Protein AF-A0A7Y5GLV5-F1 (afdb_monomer_lite)

Secondary structure (DSSP, 8-state):
-----HHHHHHHHHHHHHHHHHHHHHHHHHHHHHTTBSSTT-PBPTT--HHHHHHHHHHTHHHHHHHHHHHHHHHHHHHHHHHHH---GGGBHHHHHHHHHHHHHHHHHHHHIIIIIHHHHHHHHHT---HHHHHHHHHHHHHTTTTHHHHHHHHHHHHHHHHHH-TTB---TTS--

Sequence (177 aa):
MPKLKSSYKIFIFLTAVAAAIWLGSYVSRFSAFYNIFAGPELDIRGDLNPESIRGIFFGLLSPLSTSIFSYFSFLVFFYLSVIFSGLNIKRHGWLFISLLMVTLTAPFEIFLIWKYDIEMLYQILSSQFDSLELVSFYIDRIKMFSFMPFVMVLTIITLFGLFIFRPFEMKNDQNEA

Foldseek 3Di:
DPDFDPQLVVLVVQLLVLLVQLLVLLVVLVVLQVQQAPDPVLHGDPVDDQVNLLVSLLVNLVSLVSNVVSLVSNVVSLVSSLVSRPDDCVQQVLNVVLVVL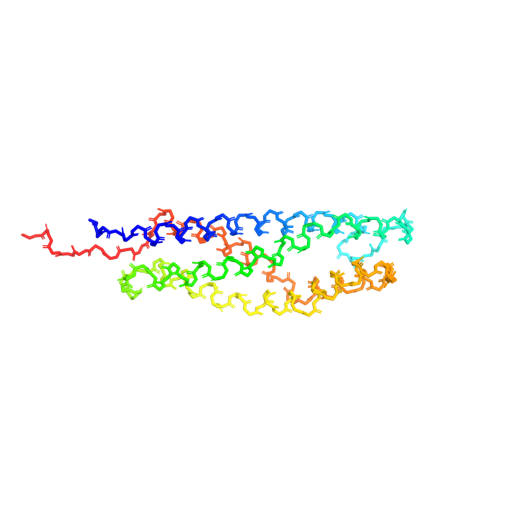CVVLVVQVVCLCVQQSVVSNVCSVVVPDRSVVNSVSVVVSCVRPVCSSVSVSVSSVVNVVCVVVSPRNDDPPPPDD

Structure (mmCIF, N/CA/C/O backbone):
data_AF-A0A7Y5GLV5-F1
#
_entry.id   AF-A0A7Y5GLV5-F1
#
loop_
_atom_site.group_PDB
_atom_site.id
_atom_site.type_symbol
_atom_site.label_atom_id
_atom_site.label_alt_id
_atom_site.label_comp_id
_atom_site.label_asym_id
_atom_site.label_entity_id
_atom_site.label_seq_id
_atom_site.pdbx_PDB_ins_code
_atom_site.Cartn_x
_atom_site.Cartn_y
_atom_site.Cartn_z
_atom_site.occupancy
_atom_site.B_iso_or_equiv
_atom_site.auth_seq_id
_atom_site.auth_comp_id
_atom_site.auth_asym_id
_atom_site.auth_atom_id
_atom_site.pdbx_PDB_model_num
ATOM 1 N N . MET A 1 1 ? -26.231 4.342 21.730 1.00 49.00 1 MET A N 1
ATOM 2 C CA . MET A 1 1 ? -24.921 4.357 21.039 1.00 49.00 1 MET A CA 1
ATOM 3 C C . MET A 1 1 ? -24.003 5.343 21.746 1.00 49.00 1 MET A C 1
ATOM 5 O O . MET A 1 1 ? -24.427 6.484 21.923 1.00 49.00 1 MET A O 1
ATOM 9 N N . PRO A 1 2 ? -22.794 4.947 22.178 1.00 53.03 2 PRO A N 1
ATOM 10 C CA . PRO A 1 2 ? -21.829 5.902 22.714 1.00 53.03 2 PRO A CA 1
ATOM 11 C C . PRO A 1 2 ? -21.531 6.974 21.656 1.00 53.03 2 PRO A C 1
ATOM 13 O O . PRO A 1 2 ? -21.319 6.664 20.481 1.00 53.03 2 PRO A O 1
ATOM 16 N N . LYS A 1 3 ? -21.556 8.253 22.049 1.00 60.06 3 LYS A N 1
ATOM 17 C CA . LYS A 1 3 ? -21.180 9.362 21.161 1.00 60.06 3 LYS A CA 1
ATOM 18 C C . LYS A 1 3 ? -19.696 9.212 20.824 1.00 60.06 3 LYS A C 1
ATOM 20 O O . LYS A 1 3 ? -18.835 9.526 21.640 1.00 60.06 3 LYS A O 1
ATOM 25 N N . LEU A 1 4 ? -19.402 8.719 19.623 1.00 67.56 4 LEU A N 1
ATOM 26 C CA . LEU A 1 4 ? -18.036 8.668 19.107 1.00 67.56 4 LEU A CA 1
ATOM 27 C C . LEU A 1 4 ? -17.453 10.082 19.053 1.00 67.56 4 LEU A C 1
ATOM 29 O O . LEU A 1 4 ? -18.114 11.009 18.572 1.00 67.56 4 LEU A O 1
ATOM 33 N N . LYS A 1 5 ? -16.210 10.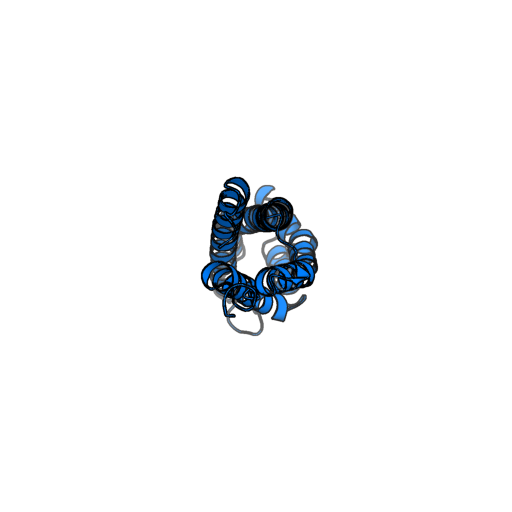230 19.520 1.00 77.00 5 LYS A N 1
ATOM 34 C CA . LYS A 1 5 ? -15.484 11.503 19.476 1.00 77.00 5 LYS A CA 1
ATOM 35 C C . LYS A 1 5 ? -15.375 11.998 18.030 1.00 77.00 5 LYS A C 1
ATOM 37 O O . LYS A 1 5 ? -15.202 11.205 17.105 1.00 77.00 5 LYS A O 1
ATOM 42 N N . SER A 1 6 ? -15.454 13.315 17.831 1.00 79.12 6 SER A N 1
ATOM 43 C CA . SER A 1 6 ? -15.358 13.913 16.489 1.00 79.12 6 SER A CA 1
ATOM 44 C C . SER A 1 6 ? -14.018 13.586 15.813 1.00 79.12 6 SER A C 1
ATOM 46 O O . SER A 1 6 ? -13.984 13.250 14.633 1.00 79.12 6 SER A O 1
ATOM 48 N N . SER A 1 7 ? -12.929 13.561 16.592 1.00 82.19 7 SER A N 1
ATOM 49 C CA . SER A 1 7 ? -11.586 13.182 16.131 1.00 82.19 7 SER A CA 1
ATOM 50 C C . SER A 1 7 ? -11.535 11.780 15.521 1.00 82.19 7 SER A C 1
ATOM 52 O O . SER A 1 7 ? -10.974 11.598 14.447 1.00 82.19 7 SER A O 1
ATOM 54 N N . TYR A 1 8 ? -12.177 10.796 16.151 1.00 86.06 8 TYR A N 1
ATOM 55 C CA . TYR A 1 8 ? -12.248 9.429 15.635 1.00 86.06 8 TYR A CA 1
ATOM 56 C C . TYR A 1 8 ? -12.915 9.358 14.254 1.00 86.06 8 TYR A C 1
ATOM 58 O O . TYR A 1 8 ? -12.435 8.651 13.371 1.00 86.06 8 TYR A O 1
ATOM 66 N N . LYS A 1 9 ? -13.999 10.118 14.042 1.00 86.25 9 LYS A N 1
ATOM 67 C CA . LYS A 1 9 ? -14.699 10.149 12.749 1.00 86.25 9 LYS A CA 1
ATOM 68 C C . LYS A 1 9 ? -13.807 10.706 11.642 1.00 86.25 9 LYS A C 1
ATOM 70 O O . LYS A 1 9 ? -13.816 10.168 10.540 1.00 86.25 9 LYS A O 1
ATOM 75 N N . ILE A 1 10 ? -13.029 11.746 11.954 1.00 92.25 10 ILE A N 1
ATOM 76 C CA . ILE A 1 10 ? -12.056 12.332 11.026 1.00 92.25 10 ILE A CA 1
ATOM 77 C C . ILE A 1 10 ? -10.988 11.298 10.672 1.00 92.25 10 ILE A C 1
ATOM 79 O O . ILE A 1 10 ? -10.738 11.077 9.494 1.00 92.25 10 ILE A O 1
ATOM 83 N N . PHE A 1 11 ? -10.404 10.615 11.661 1.00 93.56 11 PHE A N 1
ATOM 84 C CA . PHE A 1 11 ? -9.372 9.617 11.380 1.00 93.56 11 PHE A CA 1
ATOM 85 C C . PHE A 1 11 ? -9.899 8.437 10.573 1.00 93.56 11 PHE A C 1
ATOM 87 O O . PHE A 1 11 ? -9.246 8.059 9.613 1.00 93.56 11 PHE A O 1
ATOM 94 N N . ILE A 1 12 ? -11.093 7.916 10.866 1.00 91.62 12 ILE A N 1
ATOM 95 C CA . ILE A 1 12 ? -11.695 6.867 10.030 1.00 91.62 12 ILE A CA 1
ATOM 96 C C . ILE A 1 12 ? -11.949 7.344 8.605 1.00 91.62 12 ILE A C 1
ATOM 98 O O . ILE A 1 12 ? -11.700 6.594 7.664 1.00 91.62 12 ILE A O 1
ATOM 102 N N . PHE A 1 13 ? -12.434 8.573 8.431 1.00 93.81 13 PHE A N 1
ATOM 103 C CA . PHE A 1 13 ? -12.615 9.139 7.099 1.00 93.81 13 PHE A CA 1
ATOM 104 C C . PHE A 1 13 ? -11.279 9.216 6.348 1.00 93.81 13 PHE A C 1
ATOM 106 O O . PHE A 1 13 ? -11.187 8.756 5.214 1.00 93.81 13 PHE A O 1
ATOM 113 N N . LEU A 1 14 ? -10.223 9.712 6.997 1.00 96.38 14 LEU A N 1
ATOM 114 C CA . LEU A 1 14 ? -8.883 9.778 6.412 1.00 96.38 14 LEU A CA 1
ATOM 115 C C . LEU A 1 14 ? -8.304 8.387 6.119 1.00 96.38 14 LEU A C 1
ATOM 117 O O . LEU A 1 14 ? -7.723 8.190 5.056 1.00 96.38 14 LEU A O 1
ATOM 121 N N . THR A 1 15 ? -8.511 7.407 7.003 1.00 96.38 15 THR A N 1
ATOM 122 C CA . THR A 1 15 ? -8.159 6.000 6.767 1.00 96.38 15 THR A CA 1
ATOM 123 C C . THR A 1 15 ? -8.866 5.462 5.530 1.00 96.38 15 THR A C 1
ATOM 125 O O . THR A 1 15 ? -8.221 4.850 4.685 1.00 96.38 15 THR A O 1
ATOM 128 N N . ALA A 1 16 ? -10.172 5.703 5.403 1.00 95.44 16 ALA A N 1
ATOM 129 C CA . ALA A 1 16 ? -10.975 5.246 4.275 1.00 95.44 16 ALA A CA 1
ATOM 130 C C . ALA A 1 16 ? -10.510 5.871 2.951 1.00 95.44 16 ALA A C 1
ATOM 132 O O . ALA A 1 16 ? -10.337 5.161 1.963 1.00 95.44 16 ALA A O 1
ATOM 133 N N . VAL A 1 17 ? -10.255 7.182 2.943 1.00 97.06 17 VAL A N 1
ATOM 134 C CA . VAL A 1 17 ? -9.740 7.900 1.770 1.00 97.06 17 VAL A CA 1
ATOM 135 C C . VAL A 1 17 ? -8.351 7.390 1.386 1.00 97.06 17 VAL A C 1
ATOM 137 O O . VAL A 1 17 ? -8.129 7.050 0.226 1.00 97.06 17 VAL A O 1
ATOM 140 N N . ALA A 1 18 ? -7.430 7.274 2.344 1.00 97.88 18 ALA A N 1
ATOM 141 C CA . ALA A 1 18 ? -6.082 6.776 2.084 1.00 97.88 18 ALA A CA 1
ATOM 142 C C . ALA A 1 18 ? -6.095 5.328 1.568 1.00 97.88 18 ALA A C 1
ATOM 144 O O . ALA A 1 18 ? -5.401 5.022 0.603 1.00 97.88 18 ALA A O 1
ATOM 145 N N . ALA A 1 19 ? -6.932 4.461 2.147 1.00 96.50 19 ALA A N 1
ATOM 146 C CA . ALA A 1 19 ? -7.105 3.083 1.694 1.00 96.50 19 ALA A CA 1
ATOM 147 C C . ALA A 1 19 ? -7.672 2.999 0.268 1.00 96.50 19 ALA A C 1
ATOM 149 O O . ALA A 1 19 ? -7.216 2.179 -0.525 1.00 96.50 19 ALA A O 1
ATOM 150 N N . ALA A 1 20 ? -8.640 3.854 -0.078 1.00 96.69 20 ALA A N 1
ATOM 151 C CA . ALA A 1 20 ? -9.213 3.905 -1.422 1.00 96.69 20 ALA A CA 1
ATOM 152 C C . ALA A 1 20 ? -8.191 4.390 -2.463 1.00 96.69 20 ALA A C 1
ATOM 154 O O . ALA A 1 20 ? -8.076 3.794 -3.534 1.00 96.69 20 ALA A O 1
ATOM 155 N N . ILE A 1 21 ? -7.416 5.432 -2.136 1.00 97.81 21 ILE A N 1
ATOM 156 C CA . ILE A 1 21 ? -6.331 5.934 -2.994 1.00 97.81 21 ILE A CA 1
ATOM 157 C C . ILE A 1 21 ? -5.260 4.855 -3.175 1.00 97.81 21 ILE A C 1
ATOM 159 O O . ILE A 1 21 ? -4.836 4.599 -4.304 1.00 97.81 21 ILE A O 1
ATOM 163 N N . TRP A 1 22 ? -4.867 4.187 -2.086 1.00 97.19 22 TRP A N 1
ATOM 164 C CA . TRP A 1 22 ? -3.924 3.076 -2.140 1.00 97.19 22 TRP A CA 1
ATOM 165 C C . TRP A 1 22 ? -4.427 1.983 -3.074 1.00 97.19 22 TRP A C 1
ATOM 167 O O . TRP A 1 22 ? -3.748 1.668 -4.045 1.00 97.19 22 TRP A O 1
ATOM 177 N N . LEU A 1 23 ? -5.650 1.494 -2.869 1.00 95.44 23 LEU A N 1
ATOM 178 C CA . LEU A 1 23 ? -6.238 0.430 -3.680 1.00 95.44 23 LEU A CA 1
ATOM 179 C C . LEU A 1 23 ? -6.326 0.814 -5.166 1.00 95.44 23 LEU A C 1
ATOM 181 O O . LEU A 1 23 ? -5.947 0.021 -6.026 1.00 95.44 23 LEU A O 1
ATOM 185 N N . GLY A 1 24 ? -6.748 2.043 -5.481 1.00 94.81 24 GLY A N 1
ATOM 186 C CA . GLY A 1 24 ? -6.802 2.536 -6.860 1.00 94.81 24 GLY A CA 1
ATOM 187 C C . GLY A 1 24 ? -5.423 2.611 -7.522 1.00 94.81 24 GLY A C 1
ATOM 188 O O . GLY A 1 24 ? -5.244 2.146 -8.651 1.00 94.81 24 GLY A O 1
ATOM 189 N N . SER A 1 25 ? -4.424 3.140 -6.812 1.00 95.50 25 SER A N 1
ATOM 190 C CA . SER A 1 25 ? -3.045 3.190 -7.313 1.00 95.50 25 SER A CA 1
ATOM 191 C C . SER A 1 25 ? -2.443 1.791 -7.479 1.00 95.50 25 SER A C 1
ATOM 193 O O . SER A 1 25 ? -1.799 1.517 -8.490 1.00 95.50 25 SER A O 1
ATOM 195 N N . TYR A 1 26 ? -2.734 0.874 -6.555 1.00 92.44 26 TYR A N 1
ATOM 196 C CA . TYR A 1 26 ? -2.273 -0.510 -6.578 1.00 92.44 26 TYR A CA 1
ATOM 197 C C . TYR A 1 26 ? -2.796 -1.256 -7.812 1.00 92.44 26 TYR A C 1
ATOM 199 O O . TYR A 1 26 ? -2.015 -1.830 -8.571 1.00 92.44 26 TYR A O 1
ATOM 207 N N . VAL A 1 27 ? -4.104 -1.171 -8.081 1.00 91.00 27 VAL A N 1
ATOM 208 C CA . VAL A 1 27 ? -4.734 -1.764 -9.276 1.00 91.00 27 VAL A CA 1
ATOM 209 C C . VAL A 1 27 ? -4.207 -1.131 -10.568 1.00 91.00 27 VAL A C 1
ATOM 211 O O . VAL A 1 27 ? -3.952 -1.838 -11.546 1.00 91.00 27 VAL A O 1
ATOM 214 N N . SER A 1 28 ? -3.988 0.188 -10.575 1.00 92.31 28 SER A N 1
ATOM 215 C CA . SER A 1 28 ? -3.429 0.894 -11.736 1.00 92.31 28 SER A CA 1
ATOM 216 C C . SER A 1 28 ? -2.024 0.393 -12.079 1.00 92.31 28 SER A C 1
ATOM 218 O O . SER A 1 28 ? -1.726 0.164 -13.250 1.00 92.31 28 SER A O 1
ATOM 220 N N . ARG A 1 29 ? -1.179 0.145 -11.066 1.00 89.75 29 ARG A N 1
ATOM 221 C CA . ARG A 1 29 ? 0.151 -0.455 -11.263 1.00 89.75 29 ARG A CA 1
ATOM 222 C C . ARG A 1 29 ? 0.040 -1.842 -11.874 1.00 89.75 29 ARG A C 1
ATOM 224 O O . ARG A 1 29 ? 0.671 -2.088 -12.893 1.00 89.75 29 ARG A O 1
ATOM 231 N N . PHE A 1 30 ? -0.774 -2.723 -11.288 1.00 86.38 30 PHE A N 1
ATOM 232 C CA . PHE A 1 30 ? -0.979 -4.075 -11.820 1.00 86.38 30 PHE A CA 1
ATOM 233 C C . PHE A 1 30 ? -1.403 -4.053 -13.289 1.00 86.38 30 PHE A C 1
ATOM 235 O O . PHE A 1 30 ? -0.849 -4.789 -14.099 1.00 86.38 30 PHE A O 1
ATOM 242 N N . SER A 1 31 ? -2.325 -3.157 -13.641 1.00 85.88 31 SER A N 1
ATOM 243 C CA . SER A 1 31 ? -2.805 -3.004 -15.016 1.00 85.88 31 SER A CA 1
ATOM 244 C C . SER A 1 31 ? -1.696 -2.535 -15.963 1.00 85.88 31 SER A C 1
ATOM 246 O O . SER A 1 31 ? -1.532 -3.088 -17.046 1.00 85.88 31 SER A O 1
ATOM 248 N N . ALA A 1 32 ? -0.902 -1.541 -15.558 1.00 86.19 32 ALA A N 1
ATOM 249 C CA . ALA A 1 32 ? 0.207 -1.031 -16.362 1.00 86.19 32 ALA A CA 1
ATOM 250 C C . ALA A 1 32 ? 1.310 -2.082 -16.563 1.00 86.19 32 ALA A C 1
ATOM 252 O O . ALA A 1 32 ? 1.786 -2.259 -17.680 1.00 86.19 32 ALA A O 1
ATOM 253 N N . PHE A 1 33 ? 1.660 -2.830 -15.518 1.00 84.19 33 PHE A N 1
ATOM 254 C CA . PHE A 1 33 ? 2.667 -3.884 -15.601 1.00 84.19 33 PHE A CA 1
ATOM 255 C C . PHE A 1 33 ? 2.212 -5.109 -16.390 1.00 84.19 33 PHE A C 1
ATOM 257 O O . PHE A 1 33 ? 3.023 -5.715 -17.083 1.00 84.19 33 PHE A O 1
ATOM 264 N N . TYR A 1 34 ? 0.924 -5.453 -16.346 1.00 84.62 34 TYR A N 1
ATOM 265 C CA . TYR A 1 34 ? 0.385 -6.540 -17.162 1.00 84.62 34 TYR A CA 1
ATOM 266 C C . TYR A 1 34 ? 0.604 -6.295 -18.663 1.00 84.62 34 TYR A C 1
ATOM 268 O O . TYR A 1 34 ? 0.801 -7.241 -19.415 1.00 84.62 34 TYR A O 1
ATOM 276 N N . ASN A 1 35 ? 0.672 -5.031 -19.099 1.00 85.31 35 ASN A N 1
ATOM 277 C CA . ASN A 1 35 ? 0.975 -4.701 -20.492 1.00 85.31 35 ASN A CA 1
ATOM 278 C C . ASN A 1 35 ? 2.415 -5.030 -20.919 1.00 85.31 35 ASN A C 1
ATOM 280 O O . ASN A 1 35 ? 2.667 -5.045 -22.121 1.00 85.31 35 ASN A O 1
ATOM 284 N N . ILE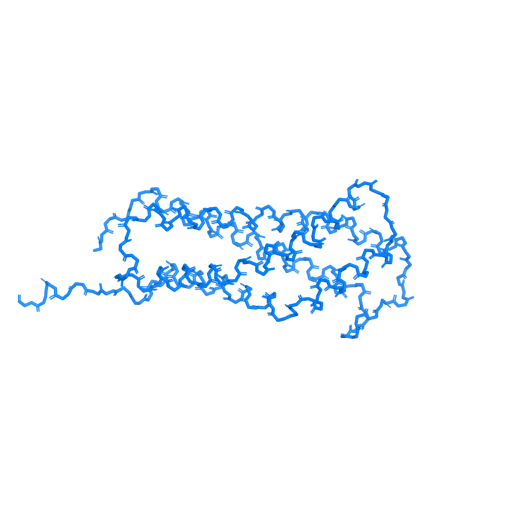 A 1 36 ? 3.340 -5.288 -19.984 1.00 89.50 36 ILE A N 1
ATOM 285 C CA . ILE A 1 36 ? 4.728 -5.674 -20.291 1.00 89.50 36 ILE A CA 1
ATOM 286 C C . ILE A 1 36 ? 4.825 -7.161 -20.653 1.00 89.50 36 ILE A C 1
ATOM 288 O O . ILE A 1 36 ? 5.682 -7.550 -21.446 1.00 89.50 36 ILE A O 1
ATOM 292 N N . PHE A 1 37 ? 3.941 -7.991 -20.099 1.00 91.19 37 PHE A N 1
ATOM 293 C CA . PHE A 1 37 ? 4.064 -9.444 -20.156 1.00 91.19 37 PHE A CA 1
ATOM 294 C C . PHE A 1 37 ? 3.109 -10.072 -21.174 1.00 91.19 37 PHE A C 1
ATOM 296 O O . PHE A 1 37 ? 1.979 -9.624 -21.351 1.00 91.19 37 PHE A O 1
ATOM 303 N N . ALA A 1 38 ? 3.569 -11.117 -21.863 1.00 85.38 38 ALA A N 1
ATOM 304 C CA . ALA A 1 38 ? 2.785 -11.840 -22.867 1.00 85.38 38 ALA A CA 1
ATOM 305 C C . ALA A 1 38 ? 1.836 -12.881 -22.256 1.00 85.38 38 ALA A C 1
ATOM 307 O O . ALA A 1 38 ? 0.901 -13.336 -22.914 1.00 85.38 38 ALA A O 1
ATOM 308 N N . GLY A 1 39 ? 2.070 -13.270 -21.003 1.00 82.88 39 GLY A N 1
ATOM 309 C CA . GLY A 1 39 ? 1.332 -14.343 -20.358 1.00 82.88 39 GLY A CA 1
ATOM 310 C C . GLY A 1 39 ? 1.726 -14.561 -18.895 1.00 82.88 39 GLY A C 1
ATOM 311 O O . GLY A 1 39 ? 2.488 -13.777 -18.325 1.00 82.88 39 GLY A O 1
ATOM 312 N N . PRO A 1 40 ? 1.203 -15.630 -18.271 1.00 80.88 40 PRO A N 1
ATOM 313 C CA . PRO A 1 40 ? 1.399 -15.917 -16.849 1.00 80.88 40 PRO A CA 1
ATOM 314 C C . PRO A 1 40 ? 2.845 -16.281 -16.482 1.00 80.88 40 PRO A C 1
ATOM 316 O O . PRO A 1 40 ? 3.203 -16.196 -15.311 1.00 80.88 40 PRO A O 1
ATOM 319 N N . GLU A 1 41 ? 3.675 -16.653 -17.460 1.00 83.38 41 GLU A N 1
ATOM 320 C CA . GLU A 1 41 ? 5.097 -16.976 -17.261 1.00 83.38 41 GLU A CA 1
ATOM 321 C C . GLU A 1 41 ? 5.968 -15.727 -17.030 1.00 83.38 41 GLU A C 1
ATOM 323 O O . GLU A 1 41 ? 7.127 -15.848 -16.643 1.00 83.38 41 GLU A O 1
ATOM 328 N N . LEU A 1 42 ? 5.380 -14.525 -17.152 1.00 85.12 42 LEU A N 1
ATOM 329 C CA . LEU A 1 42 ? 6.054 -13.229 -17.010 1.00 85.12 42 LEU A CA 1
ATOM 330 C C . LEU A 1 42 ? 7.148 -12.994 -18.065 1.00 85.12 42 LEU A C 1
ATOM 332 O O . LEU A 1 42 ? 8.087 -12.233 -17.834 1.00 85.12 42 LEU A O 1
ATOM 336 N N . ASP A 1 43 ? 6.991 -13.594 -19.244 1.00 87.94 43 ASP A N 1
ATOM 337 C CA . ASP A 1 43 ? 7.818 -13.281 -20.406 1.00 87.94 43 ASP A CA 1
ATOM 338 C C . ASP A 1 43 ? 7.461 -11.907 -20.964 1.00 87.94 43 ASP A C 1
ATOM 340 O O . ASP A 1 43 ? 6.284 -11.577 -21.148 1.00 87.94 43 ASP A O 1
ATOM 344 N N . ILE A 1 44 ? 8.485 -11.106 -21.257 1.00 88.44 44 ILE A N 1
ATOM 345 C CA . ILE A 1 44 ? 8.323 -9.801 -21.900 1.00 88.44 44 ILE A CA 1
ATOM 346 C C . ILE A 1 44 ? 7.713 -10.017 -23.285 1.00 88.44 44 ILE A C 1
ATOM 348 O O . ILE A 1 44 ? 8.146 -10.891 -24.040 1.00 88.44 44 ILE A O 1
ATOM 352 N N . ARG A 1 45 ? 6.714 -9.211 -23.645 1.00 88.06 45 ARG A N 1
ATOM 353 C CA . ARG A 1 45 ? 6.125 -9.300 -24.981 1.00 88.06 45 ARG A CA 1
ATOM 354 C C . ARG A 1 45 ? 7.160 -8.978 -26.057 1.00 88.06 45 ARG A C 1
ATOM 356 O O . ARG A 1 45 ? 7.855 -7.969 -25.978 1.00 88.06 45 ARG A O 1
ATOM 363 N N . GLY A 1 46 ? 7.206 -9.805 -27.101 1.00 86.88 46 GLY A N 1
ATOM 364 C CA . GLY A 1 46 ? 8.180 -9.661 -28.188 1.00 86.88 46 GLY A CA 1
ATOM 365 C C . GLY A 1 46 ? 8.031 -8.388 -29.032 1.00 86.88 46 GLY A C 1
ATOM 366 O O . GLY A 1 46 ? 8.944 -8.058 -29.781 1.00 86.88 46 GLY A O 1
ATOM 367 N N . ASP A 1 47 ? 6.909 -7.668 -28.920 1.00 88.25 47 ASP A N 1
ATOM 368 C CA . ASP A 1 47 ? 6.679 -6.378 -29.580 1.00 88.25 47 ASP A CA 1
ATOM 369 C C . ASP A 1 47 ? 7.232 -5.175 -28.794 1.00 88.25 47 ASP A C 1
ATOM 371 O O . ASP A 1 47 ? 7.261 -4.061 -29.320 1.00 88.25 47 ASP A O 1
ATOM 375 N N . LEU A 1 48 ? 7.698 -5.376 -27.557 1.00 89.94 48 LEU A N 1
ATOM 376 C CA . LEU A 1 48 ? 8.250 -4.312 -26.724 1.00 89.94 48 LEU A CA 1
ATOM 377 C C . LEU A 1 48 ? 9.765 -4.197 -26.895 1.00 89.94 48 LEU A C 1
ATOM 379 O O . LEU A 1 48 ? 10.518 -5.139 -26.659 1.00 89.94 48 LEU A O 1
ATOM 383 N N . ASN A 1 49 ? 10.220 -2.996 -27.247 1.00 90.94 49 ASN A N 1
ATOM 384 C CA . ASN A 1 49 ? 11.633 -2.631 -27.199 1.00 90.94 49 ASN A CA 1
ATOM 385 C C . ASN A 1 49 ? 11.976 -1.931 -25.862 1.00 90.94 49 ASN A C 1
ATOM 387 O O . ASN A 1 49 ? 11.065 -1.483 -25.154 1.00 90.94 49 ASN A O 1
ATOM 391 N N . PRO A 1 50 ? 13.270 -1.794 -25.507 1.00 88.88 50 PRO A N 1
ATOM 392 C CA . PRO A 1 50 ? 13.677 -1.163 -24.250 1.00 88.88 50 PRO A CA 1
ATOM 393 C C . PRO A 1 50 ? 13.100 0.244 -24.041 1.00 88.88 50 PRO A C 1
ATOM 395 O O . PRO A 1 50 ? 12.651 0.558 -22.946 1.00 88.88 50 PRO A O 1
ATOM 398 N N . GLU A 1 51 ? 13.012 1.066 -25.090 1.00 90.12 51 GLU A N 1
ATOM 399 C CA . GLU A 1 51 ? 12.433 2.416 -24.996 1.00 90.12 51 GLU A CA 1
ATOM 400 C C . GLU A 1 51 ? 10.929 2.405 -24.678 1.00 90.12 51 GLU A C 1
ATOM 402 O O . GLU A 1 51 ? 10.442 3.235 -23.910 1.00 90.12 51 GLU A O 1
ATOM 407 N N . SER A 1 52 ? 10.180 1.435 -25.208 1.00 91.06 52 SER A N 1
ATOM 408 C CA . SER A 1 52 ? 8.755 1.266 -24.896 1.00 91.06 52 SER A CA 1
ATOM 409 C C . SER A 1 52 ? 8.562 0.868 -23.435 1.00 91.06 52 SER A C 1
ATOM 411 O O . SER A 1 52 ? 7.720 1.438 -22.741 1.00 91.06 52 SER A O 1
ATOM 413 N N . ILE A 1 53 ? 9.386 -0.063 -22.943 1.00 91.00 53 ILE A N 1
ATOM 414 C CA . ILE A 1 53 ? 9.392 -0.487 -21.536 1.00 91.00 53 ILE A CA 1
ATOM 415 C C . ILE A 1 53 ? 9.733 0.704 -20.633 1.00 91.00 53 ILE A C 1
ATOM 417 O O . ILE A 1 53 ? 9.042 0.954 -19.643 1.00 91.00 53 ILE A O 1
ATOM 421 N N . ARG A 1 54 ? 10.735 1.500 -21.017 1.00 91.31 54 ARG A N 1
ATOM 422 C CA . ARG A 1 54 ? 11.110 2.737 -20.329 1.00 91.31 54 ARG A CA 1
ATOM 423 C C . ARG A 1 54 ? 9.934 3.709 -20.220 1.00 91.31 54 ARG A C 1
ATOM 425 O O . ARG A 1 54 ? 9.674 4.239 -19.141 1.00 91.31 54 ARG A O 1
ATOM 432 N N . GLY A 1 55 ? 9.194 3.908 -21.312 1.00 90.88 55 GLY A N 1
ATOM 433 C CA . GLY A 1 55 ? 7.982 4.730 -21.336 1.00 90.88 55 GLY A CA 1
ATOM 434 C C . GLY A 1 55 ? 6.900 4.234 -20.370 1.00 90.88 55 GLY A C 1
ATOM 435 O O . GLY A 1 55 ? 6.298 5.039 -19.657 1.00 90.88 55 GLY A O 1
ATOM 436 N N . ILE A 1 56 ? 6.701 2.914 -20.278 1.00 91.69 56 ILE A N 1
ATOM 437 C CA . ILE A 1 56 ? 5.769 2.300 -19.317 1.00 91.69 56 ILE A CA 1
ATOM 438 C C . ILE A 1 56 ? 6.216 2.579 -17.873 1.00 91.69 56 ILE A C 1
ATOM 440 O O . ILE A 1 56 ? 5.397 3.002 -17.055 1.00 91.69 56 ILE A O 1
ATOM 444 N N . PHE A 1 57 ? 7.507 2.423 -17.557 1.00 92.00 57 PHE A N 1
ATOM 445 C CA . PHE A 1 57 ? 8.044 2.731 -16.224 1.00 92.00 57 PHE A CA 1
ATOM 446 C C . PHE A 1 57 ? 7.928 4.211 -15.849 1.00 92.00 57 PHE A C 1
ATOM 448 O O . PHE A 1 57 ? 7.569 4.525 -14.714 1.00 92.00 57 PHE A O 1
ATOM 455 N N . PHE A 1 58 ? 8.131 5.138 -16.786 1.00 91.88 58 PHE A N 1
ATOM 456 C CA . PHE A 1 58 ? 7.855 6.553 -16.524 1.00 91.88 58 PHE A CA 1
ATOM 457 C C . PHE A 1 58 ? 6.369 6.814 -16.254 1.00 91.88 58 PHE A C 1
ATOM 459 O O . PHE A 1 58 ? 6.033 7.548 -15.324 1.00 91.88 58 PHE A O 1
ATOM 466 N N . GLY A 1 59 ? 5.469 6.165 -16.999 1.00 90.69 59 GLY A N 1
ATOM 467 C CA . GLY A 1 59 ? 4.028 6.214 -16.729 1.00 90.69 59 GLY A CA 1
ATOM 468 C C . GLY A 1 59 ? 3.648 5.647 -15.355 1.00 90.69 59 GLY A C 1
ATOM 469 O O . GLY A 1 59 ? 2.671 6.082 -14.745 1.00 90.69 59 GLY A O 1
ATOM 470 N N . LEU A 1 60 ? 4.452 4.722 -14.825 1.00 90.94 60 LEU A N 1
ATOM 471 C CA . LEU A 1 60 ? 4.274 4.122 -13.506 1.00 90.94 60 LEU A CA 1
ATOM 472 C C . LEU A 1 60 ? 4.720 5.018 -12.347 1.00 90.94 60 LEU A C 1
ATOM 474 O O . LEU A 1 60 ? 4.359 4.724 -11.209 1.00 90.94 60 LEU A O 1
ATOM 478 N N . LEU A 1 61 ? 5.431 6.121 -12.592 1.00 92.44 61 LEU A N 1
ATOM 479 C CA . LEU A 1 61 ? 5.936 6.994 -11.530 1.00 92.44 61 LEU A CA 1
ATOM 480 C C . LEU A 1 61 ? 4.811 7.516 -10.619 1.00 92.44 61 LEU A C 1
ATOM 482 O O . LEU A 1 61 ? 4.909 7.464 -9.390 1.00 92.44 61 LEU A O 1
ATOM 486 N N . SER A 1 62 ? 3.718 7.989 -11.224 1.00 93.31 62 SER A N 1
ATOM 487 C CA . SER A 1 62 ? 2.553 8.506 -10.499 1.00 93.31 62 SER A CA 1
ATOM 488 C C . SER A 1 62 ? 1.857 7.425 -9.661 1.00 93.31 62 SER A C 1
ATOM 490 O O . SER A 1 62 ? 1.736 7.617 -8.448 1.00 93.31 62 SER A O 1
ATOM 492 N N . PRO A 1 63 ? 1.439 6.272 -10.218 1.00 94.50 63 PRO A N 1
ATOM 493 C CA . PRO A 1 63 ? 0.783 5.247 -9.415 1.00 94.50 63 PRO A CA 1
ATOM 494 C C . PRO A 1 63 ? 1.740 4.560 -8.421 1.00 94.50 63 PRO A C 1
ATOM 496 O O . PRO A 1 63 ? 1.298 4.191 -7.336 1.00 94.50 63 PRO A O 1
ATOM 499 N N . LEU A 1 64 ? 3.043 4.444 -8.714 1.00 94.38 64 LEU A N 1
ATOM 500 C CA . LEU A 1 64 ? 4.061 3.934 -7.782 1.00 94.38 64 LEU A CA 1
ATOM 501 C C . LEU A 1 64 ? 4.209 4.840 -6.557 1.00 94.38 64 LEU A C 1
ATOM 503 O O . LEU A 1 64 ? 4.003 4.393 -5.431 1.00 94.38 64 LEU A O 1
ATOM 507 N N . SER A 1 65 ? 4.504 6.123 -6.773 1.00 95.88 65 SER A N 1
ATOM 508 C CA . SER A 1 65 ? 4.647 7.094 -5.683 1.00 95.88 65 SER A CA 1
ATOM 509 C C . SER A 1 65 ? 3.351 7.234 -4.880 1.00 95.88 65 SER A C 1
ATOM 511 O O . SER A 1 65 ? 3.376 7.156 -3.652 1.00 95.88 65 SER A O 1
ATOM 513 N N . THR A 1 66 ? 2.205 7.339 -5.559 1.00 97.19 66 THR A N 1
ATOM 514 C CA . THR A 1 66 ? 0.888 7.412 -4.909 1.00 97.19 66 THR A CA 1
ATOM 515 C C . THR A 1 66 ? 0.633 6.190 -4.034 1.00 97.19 66 THR A C 1
ATOM 517 O O . THR A 1 66 ? 0.205 6.350 -2.892 1.00 97.19 66 THR A O 1
ATOM 520 N N . SER A 1 67 ? 0.944 4.983 -4.516 1.00 95.75 67 SER A N 1
ATOM 521 C CA . SER A 1 67 ? 0.812 3.738 -3.749 1.00 95.75 67 SER A CA 1
ATOM 522 C C . SER A 1 67 ? 1.663 3.763 -2.482 1.00 95.75 67 SER A C 1
ATOM 524 O O . SER A 1 67 ? 1.159 3.438 -1.413 1.00 95.75 67 SER A O 1
ATOM 526 N N . ILE A 1 68 ? 2.918 4.206 -2.556 1.00 96.38 68 ILE A N 1
ATOM 527 C CA . ILE A 1 68 ? 3.805 4.273 -1.386 1.00 96.38 68 ILE A CA 1
ATOM 528 C C . ILE A 1 68 ? 3.252 5.257 -0.343 1.00 96.38 68 ILE A C 1
ATOM 530 O O . ILE A 1 68 ? 3.035 4.891 0.814 1.00 96.38 68 ILE A O 1
ATOM 534 N N . PHE A 1 69 ? 2.975 6.502 -0.743 1.00 97.50 69 PHE A N 1
ATOM 535 C CA . PHE A 1 69 ? 2.541 7.543 0.194 1.00 97.50 69 PHE A CA 1
ATOM 536 C C . PHE A 1 69 ? 1.165 7.260 0.799 1.00 97.50 69 PHE A C 1
ATOM 538 O O . PHE A 1 69 ? 0.957 7.463 2.000 1.00 97.50 69 PHE A O 1
ATOM 545 N N . SER A 1 70 ? 0.222 6.777 -0.011 1.00 97.75 70 SER A N 1
ATOM 546 C CA . SER A 1 70 ? -1.125 6.451 0.464 1.00 97.75 70 SER A CA 1
ATOM 547 C C . SER A 1 70 ? -1.126 5.259 1.417 1.00 97.75 70 SER A C 1
ATOM 549 O O . SER A 1 70 ? -1.884 5.285 2.384 1.00 97.75 70 SER A O 1
ATOM 551 N N . TYR A 1 71 ? -0.238 4.276 1.229 1.00 97.50 71 TYR A N 1
ATOM 552 C CA . TYR A 1 71 ? -0.122 3.139 2.139 1.00 97.50 71 TYR A CA 1
ATOM 553 C C . TYR A 1 71 ? 0.322 3.557 3.544 1.00 97.50 71 TYR A C 1
ATOM 555 O O . TYR A 1 71 ? -0.328 3.233 4.541 1.00 97.50 71 TYR A O 1
ATOM 563 N N . PHE A 1 72 ? 1.403 4.335 3.639 1.00 97.94 72 PHE A N 1
ATOM 564 C CA . PHE A 1 72 ? 1.873 4.840 4.930 1.00 97.94 72 PHE A CA 1
ATOM 565 C C . PHE A 1 72 ? 0.860 5.791 5.571 1.00 97.94 72 PHE A C 1
ATOM 567 O O . PHE A 1 72 ? 0.620 5.705 6.776 1.00 97.94 72 PHE A O 1
ATOM 574 N N . SER A 1 73 ? 0.206 6.641 4.773 1.00 98.00 73 SER A N 1
ATOM 575 C CA . SER A 1 73 ? -0.887 7.495 5.255 1.00 98.00 73 SER A CA 1
ATOM 576 C C . SER A 1 73 ? -2.041 6.663 5.822 1.00 98.00 73 SER A C 1
ATOM 578 O O . SER A 1 73 ? -2.540 6.963 6.905 1.00 98.00 73 SER A O 1
ATOM 580 N N . PHE A 1 74 ? -2.428 5.581 5.136 1.00 98.00 74 PHE A N 1
ATOM 581 C CA . PHE A 1 74 ? -3.438 4.636 5.606 1.00 98.00 74 PHE A CA 1
ATOM 582 C C . PHE A 1 74 ? -3.058 4.050 6.966 1.00 98.00 74 PHE A C 1
ATOM 584 O O . PHE A 1 74 ? -3.868 4.127 7.889 1.00 98.00 74 PHE A O 1
ATOM 591 N N . LEU A 1 75 ? -1.834 3.531 7.119 1.00 97.94 75 LEU A N 1
ATOM 592 C CA . LEU A 1 75 ? -1.370 2.957 8.384 1.00 97.94 75 LEU A CA 1
ATOM 593 C C . LEU A 1 75 ? -1.412 3.988 9.515 1.00 97.94 75 LEU A C 1
ATOM 595 O O . LEU A 1 75 ? -1.982 3.716 10.571 1.00 97.94 75 LEU A O 1
ATOM 599 N N . VAL A 1 76 ? -0.865 5.186 9.287 1.00 97.88 76 VAL A N 1
ATOM 600 C CA . VAL A 1 76 ? -0.859 6.262 10.287 1.00 97.88 76 VAL A CA 1
ATOM 601 C C . VAL A 1 76 ? -2.286 6.608 10.705 1.00 97.88 76 VAL A C 1
ATOM 603 O O . VAL A 1 76 ? -2.607 6.549 11.891 1.00 97.88 76 VAL A O 1
ATOM 606 N N . PHE A 1 77 ? -3.176 6.908 9.756 1.00 97.25 77 PHE A N 1
ATOM 607 C CA . PHE A 1 77 ? -4.553 7.271 10.088 1.00 97.25 77 PHE A CA 1
ATOM 608 C C . PHE A 1 77 ? -5.319 6.123 10.740 1.00 97.25 77 PHE A C 1
ATOM 610 O O . PHE A 1 77 ? -6.094 6.364 11.664 1.00 97.25 77 PHE A O 1
ATOM 617 N N . PHE A 1 78 ? -5.080 4.880 10.319 1.00 96.31 78 PHE A N 1
ATOM 618 C CA . PHE A 1 78 ? -5.692 3.700 10.918 1.00 96.31 78 PHE A CA 1
ATOM 619 C C . PHE A 1 78 ? -5.310 3.563 12.395 1.00 96.31 78 PHE A C 1
ATOM 621 O O . PHE A 1 78 ? -6.198 3.520 13.249 1.00 96.31 78 PHE A O 1
ATOM 628 N N . TYR A 1 79 ? -4.016 3.576 12.725 1.00 95.50 79 TYR A N 1
ATOM 629 C CA . TYR A 1 79 ? -3.566 3.466 14.115 1.00 95.50 79 TYR A CA 1
ATOM 630 C C . TYR A 1 79 ? -4.026 4.660 14.960 1.00 95.50 79 TYR A C 1
ATOM 632 O O . TYR A 1 79 ? -4.482 4.468 16.090 1.00 95.50 79 TYR A O 1
ATOM 640 N N . LEU A 1 80 ? -4.017 5.877 14.403 1.00 94.25 80 LEU A N 1
ATOM 641 C CA . LEU A 1 80 ? -4.606 7.042 15.067 1.00 94.25 80 LEU A CA 1
ATOM 642 C C . LEU A 1 80 ? -6.109 6.852 15.310 1.00 94.25 80 LEU A C 1
ATOM 644 O O . LEU A 1 80 ? -6.581 7.155 16.403 1.00 94.25 80 LEU A O 1
ATOM 648 N N . SER A 1 81 ? -6.868 6.292 14.364 1.00 92.25 81 SER A N 1
ATOM 649 C CA . SER A 1 81 ? -8.293 6.012 14.571 1.00 92.25 81 SER A CA 1
ATOM 650 C C . SER A 1 81 ? -8.520 5.033 15.724 1.00 92.25 81 SER A C 1
ATOM 652 O O . SER A 1 81 ? -9.402 5.262 16.551 1.00 92.25 81 SER A O 1
ATOM 654 N N . VAL A 1 82 ? -7.681 3.998 15.850 1.00 91.69 82 VAL A N 1
ATOM 655 C CA . VAL A 1 82 ? -7.770 3.018 16.939 1.00 91.69 82 VAL A CA 1
ATOM 656 C C . VAL A 1 82 ? -7.489 3.703 18.278 1.00 91.69 82 VAL A C 1
ATOM 658 O O . VAL A 1 82 ? -8.296 3.581 19.201 1.00 91.69 82 VAL A O 1
ATOM 661 N N . ILE A 1 83 ? -6.415 4.494 18.366 1.00 90.38 83 ILE A N 1
ATOM 662 C CA . ILE A 1 83 ? -6.019 5.222 19.583 1.00 90.38 83 ILE A CA 1
ATOM 663 C C . ILE A 1 83 ? -7.086 6.252 19.994 1.00 90.38 83 ILE A C 1
ATOM 665 O O . ILE A 1 83 ? -7.510 6.295 21.150 1.00 90.38 83 ILE A O 1
ATOM 669 N N . PHE A 1 84 ? -7.567 7.070 19.054 1.00 88.38 84 PHE A N 1
ATOM 670 C CA . PHE A 1 84 ? -8.529 8.142 19.329 1.00 88.38 84 PHE A CA 1
ATOM 671 C C . PHE A 1 84 ? -9.978 7.667 19.468 1.00 88.38 84 PHE A C 1
ATOM 673 O O . PHE A 1 84 ? -10.822 8.447 19.924 1.00 88.38 84 PHE A O 1
ATOM 680 N N . SER A 1 85 ? -10.278 6.410 19.123 1.00 84.06 85 SER A N 1
ATOM 681 C CA . SER A 1 85 ? -11.609 5.825 19.315 1.00 84.06 85 SER A CA 1
ATOM 682 C C . SER A 1 85 ? -12.058 5.902 20.776 1.00 84.06 85 SER A C 1
ATOM 684 O O . SER A 1 85 ? -13.237 6.131 21.049 1.00 84.06 85 SER A O 1
ATOM 686 N N . GLY A 1 86 ? -11.120 5.748 21.722 1.00 76.50 86 GLY A N 1
ATOM 687 C CA . GLY A 1 86 ? -11.427 5.594 23.145 1.00 76.50 86 GLY A CA 1
ATOM 688 C C . GLY A 1 86 ? -12.296 4.367 23.446 1.00 76.50 86 GLY A C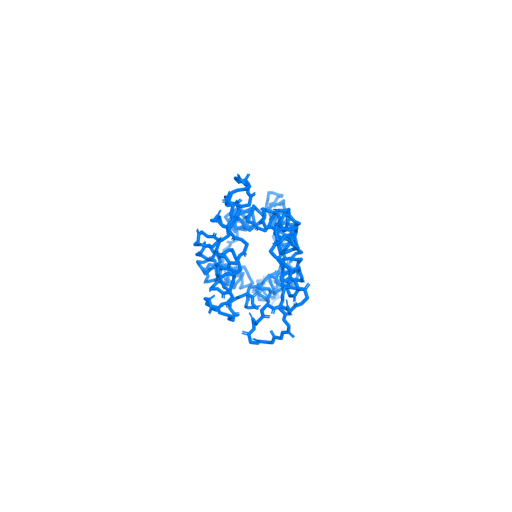 1
ATOM 689 O O . GLY A 1 86 ? -12.859 4.276 24.535 1.00 76.50 86 GLY A O 1
ATOM 690 N N . LEU A 1 87 ? -12.445 3.455 22.480 1.00 79.81 87 LEU A N 1
ATOM 691 C CA . LEU A 1 87 ? -13.246 2.248 22.603 1.00 79.81 87 LEU A CA 1
ATOM 692 C C . LEU A 1 87 ? -12.411 1.148 23.255 1.00 79.81 87 LEU A C 1
ATOM 694 O O . LEU A 1 87 ? -11.227 0.981 22.960 1.00 79.81 87 LEU A O 1
ATOM 698 N N . ASN A 1 88 ? -13.038 0.352 24.120 1.00 79.38 88 ASN A N 1
ATOM 699 C CA . ASN A 1 88 ? -12.391 -0.853 24.617 1.00 79.38 88 ASN A CA 1
ATOM 700 C C . ASN A 1 88 ? -12.369 -1.884 23.484 1.00 79.38 88 ASN A C 1
ATOM 702 O O . ASN A 1 88 ? -13.399 -2.476 23.168 1.00 79.38 88 ASN A O 1
ATOM 706 N N . ILE A 1 89 ? -11.197 -2.091 22.884 1.00 79.88 89 ILE A N 1
ATOM 707 C CA . ILE A 1 89 ? -10.998 -2.971 21.724 1.00 79.88 89 ILE A CA 1
ATOM 708 C C . ILE A 1 89 ? -11.579 -4.374 21.982 1.00 79.88 89 ILE A C 1
ATOM 710 O O . ILE A 1 89 ? -12.169 -4.966 21.086 1.00 79.88 89 ILE A O 1
ATOM 714 N N . LYS A 1 90 ? -11.525 -4.872 23.228 1.00 75.62 90 LYS A N 1
ATOM 715 C CA . LYS A 1 90 ? -12.083 -6.184 23.602 1.00 75.62 90 LYS A CA 1
ATOM 716 C C . LYS A 1 90 ? -13.614 -6.262 23.519 1.00 75.62 90 LYS A C 1
ATOM 718 O O . LYS A 1 90 ? -14.145 -7.355 23.384 1.00 75.62 90 LYS A O 1
ATOM 723 N N . ARG A 1 91 ? -14.323 -5.132 23.629 1.00 80.88 91 ARG A N 1
ATOM 724 C CA . ARG A 1 91 ? -15.798 -5.058 23.549 1.00 80.88 91 ARG A CA 1
ATOM 725 C C . ARG A 1 91 ? -16.318 -4.775 22.138 1.00 80.88 91 ARG A C 1
ATOM 727 O O . ARG A 1 91 ? -17.498 -4.981 21.872 1.00 80.88 91 ARG A O 1
ATOM 734 N N . HIS A 1 92 ? -15.451 -4.303 21.245 1.00 85.06 92 HIS A N 1
ATOM 735 C CA . HIS A 1 92 ? -15.795 -3.969 19.866 1.00 85.06 92 HIS A CA 1
ATOM 736 C C . HIS A 1 92 ? -15.043 -4.905 18.921 1.00 85.06 92 HIS A C 1
ATOM 738 O O . HIS A 1 92 ? -13.973 -4.562 18.415 1.00 85.06 92 HIS A O 1
ATOM 744 N N . GLY A 1 93 ? -15.615 -6.093 18.693 1.00 85.25 93 GLY A N 1
ATOM 745 C CA . GLY A 1 93 ? -14.974 -7.167 17.931 1.00 85.25 93 GLY A CA 1
ATOM 746 C C . GLY A 1 93 ? -14.541 -6.738 16.528 1.00 85.25 93 GLY A C 1
ATOM 747 O O . GLY A 1 93 ? -13.438 -7.077 16.113 1.00 85.25 93 GLY A O 1
ATOM 748 N N . TRP A 1 94 ? -15.333 -5.912 15.833 1.00 90.12 94 TRP A N 1
ATOM 749 C CA . TRP A 1 94 ? -14.940 -5.363 14.530 1.00 90.12 94 TRP A CA 1
ATOM 750 C C . TRP A 1 94 ? -13.644 -4.543 14.595 1.00 90.12 94 TRP A C 1
ATOM 752 O O . TRP A 1 94 ? -12.800 -4.703 13.725 1.00 90.12 94 TRP A O 1
ATOM 762 N N . LEU A 1 95 ? -13.440 -3.714 15.627 1.00 89.81 95 LEU A N 1
ATOM 763 C CA . LEU A 1 95 ? -12.231 -2.892 15.758 1.00 89.81 95 LEU A CA 1
ATOM 764 C C . LEU A 1 95 ? -11.010 -3.761 16.074 1.00 89.81 95 LEU A C 1
ATOM 766 O O . LEU A 1 95 ? -9.922 -3.511 15.558 1.00 89.81 95 LEU A O 1
ATOM 770 N N . PHE A 1 96 ? -11.199 -4.794 16.899 1.00 91.44 96 PHE A N 1
ATOM 771 C CA . PHE A 1 96 ? -10.159 -5.774 17.197 1.00 91.44 96 PHE A CA 1
ATOM 772 C C . PHE A 1 96 ? -9.737 -6.556 15.952 1.00 91.44 96 PHE A C 1
ATOM 774 O O . PHE A 1 96 ? -8.545 -6.649 15.667 1.00 91.44 96 PHE A O 1
ATOM 781 N N . ILE A 1 97 ? -10.707 -7.073 15.190 1.00 92.56 97 ILE A N 1
ATOM 782 C CA . ILE A 1 97 ? -10.452 -7.800 13.943 1.00 92.56 97 ILE A CA 1
ATOM 783 C C . ILE A 1 97 ? -9.755 -6.880 12.941 1.00 92.56 97 ILE A C 1
ATOM 785 O O . ILE A 1 97 ? -8.734 -7.273 12.384 1.00 92.56 97 ILE A O 1
ATOM 789 N N . SER A 1 98 ? -10.231 -5.642 12.768 1.00 93.69 98 SER A N 1
ATOM 790 C CA . SER A 1 98 ? -9.576 -4.654 11.907 1.00 93.69 98 SER A CA 1
ATOM 791 C C . SER A 1 98 ? -8.113 -4.434 12.299 1.00 93.69 98 SER A C 1
ATOM 793 O O . SER A 1 98 ? -7.243 -4.435 11.431 1.00 93.69 98 SER A O 1
ATOM 795 N N . LEU A 1 99 ? -7.829 -4.256 13.596 1.00 94.75 99 LEU A N 1
ATOM 796 C CA . LEU A 1 99 ? -6.467 -4.061 14.099 1.00 94.75 99 LEU A CA 1
ATOM 797 C C . LEU A 1 99 ? -5.589 -5.273 13.791 1.00 94.75 99 LEU A C 1
ATOM 799 O O . LEU A 1 99 ? -4.500 -5.117 13.250 1.00 94.75 99 LEU A O 1
ATOM 803 N N . LEU A 1 100 ? -6.083 -6.473 14.089 1.00 95.00 100 LEU A N 1
ATOM 804 C CA . LEU A 1 100 ? -5.359 -7.714 13.850 1.00 95.00 100 LEU A CA 1
ATOM 805 C C . LEU A 1 100 ? -5.059 -7.910 12.361 1.00 95.00 100 LEU A C 1
ATOM 807 O O . LEU A 1 100 ? -3.916 -8.189 12.013 1.00 95.00 100 LEU A O 1
ATOM 811 N N . MET A 1 101 ? -6.046 -7.713 11.482 1.00 95.44 101 MET A N 1
ATOM 812 C CA . MET A 1 101 ? -5.855 -7.833 10.035 1.00 95.44 101 MET A CA 1
ATOM 813 C C . MET A 1 101 ? -4.771 -6.873 9.541 1.00 95.44 101 MET A C 1
ATOM 815 O O . MET A 1 101 ? -3.808 -7.321 8.926 1.00 95.44 101 MET A O 1
ATOM 819 N N . VAL A 1 102 ? -4.878 -5.578 9.869 1.00 96.12 102 VAL A N 1
ATOM 820 C CA . VAL A 1 102 ? -3.901 -4.568 9.428 1.00 96.12 102 VAL A CA 1
ATOM 821 C C . VAL A 1 102 ? -2.512 -4.865 9.976 1.00 96.12 102 VAL A C 1
ATOM 823 O O . VAL A 1 102 ? -1.545 -4.838 9.220 1.00 96.12 102 VAL A O 1
ATOM 826 N N . THR A 1 103 ? -2.387 -5.175 11.266 1.00 96.00 103 THR A N 1
ATOM 827 C CA . THR A 1 103 ? -1.086 -5.444 11.889 1.00 96.00 103 THR A CA 1
ATOM 828 C C . THR A 1 103 ? -0.430 -6.712 11.342 1.00 96.00 103 THR A C 1
ATOM 830 O O . THR A 1 103 ? 0.789 -6.733 11.201 1.00 96.00 103 THR A O 1
ATOM 833 N N . LEU A 1 104 ? -1.202 -7.744 10.989 1.00 95.62 104 LEU A N 1
ATOM 834 C CA . LEU A 1 104 ? -0.653 -8.961 10.386 1.00 95.62 104 LEU A CA 1
ATOM 835 C C . LEU A 1 104 ? -0.246 -8.762 8.927 1.00 95.62 104 LEU A C 1
ATOM 837 O O . LEU A 1 104 ? 0.782 -9.292 8.516 1.00 95.62 104 LEU A O 1
ATOM 841 N N . THR A 1 105 ? -1.012 -8.006 8.138 1.00 95.25 105 THR A N 1
ATOM 842 C CA . THR A 1 105 ? -0.688 -7.801 6.719 1.00 95.25 105 THR A CA 1
ATOM 843 C C . THR A 1 105 ? 0.362 -6.714 6.496 1.00 95.25 105 THR A C 1
ATOM 845 O O . THR A 1 105 ? 1.086 -6.766 5.504 1.00 95.25 105 THR A O 1
ATOM 848 N N . ALA A 1 106 ? 0.474 -5.735 7.400 1.00 95.81 106 ALA A N 1
ATOM 849 C CA . ALA A 1 106 ? 1.329 -4.567 7.197 1.00 95.81 106 ALA A CA 1
ATOM 850 C C . ALA A 1 106 ? 2.820 -4.868 6.973 1.00 95.81 106 ALA A C 1
ATOM 852 O O . ALA A 1 106 ? 3.396 -4.290 6.051 1.00 95.81 106 ALA A O 1
ATOM 853 N N . PRO A 1 107 ? 3.466 -5.773 7.734 1.00 96.00 107 PRO A N 1
ATOM 854 C CA . PRO A 1 107 ? 4.881 -6.077 7.544 1.00 96.00 107 PRO A CA 1
ATOM 855 C C . PRO A 1 107 ? 5.219 -6.542 6.124 1.00 96.00 107 PRO A C 1
ATOM 857 O O . PRO A 1 107 ? 6.280 -6.198 5.612 1.00 96.00 107 PRO A O 1
ATOM 860 N N . PHE A 1 108 ? 4.314 -7.281 5.474 1.00 95.06 108 PHE A N 1
ATOM 861 C CA . PHE A 1 108 ? 4.538 -7.809 4.129 1.00 95.06 108 PHE A CA 1
ATOM 862 C C . PHE A 1 108 ? 4.595 -6.697 3.083 1.00 95.06 108 PHE A C 1
ATOM 864 O O . PHE A 1 108 ? 5.518 -6.661 2.277 1.00 95.06 108 PHE A O 1
ATOM 871 N N . GLU A 1 109 ? 3.660 -5.752 3.119 1.00 95.12 109 GLU A N 1
ATOM 872 C CA . GLU A 1 109 ? 3.651 -4.646 2.156 1.00 95.12 109 GLU A CA 1
ATOM 873 C C . GLU A 1 109 ? 4.714 -3.605 2.454 1.00 95.12 109 GLU A C 1
ATOM 875 O O . GLU A 1 109 ? 5.341 -3.106 1.528 1.00 95.12 109 GLU A O 1
ATOM 880 N N . ILE A 1 110 ? 4.986 -3.323 3.733 1.00 96.44 110 ILE A N 1
ATOM 881 C CA . ILE A 1 110 ? 6.124 -2.476 4.107 1.00 96.44 110 ILE A CA 1
ATOM 882 C C . ILE A 1 110 ? 7.414 -3.081 3.548 1.00 96.44 110 ILE A C 1
ATOM 884 O O . ILE A 1 110 ? 8.228 -2.357 2.980 1.00 96.44 110 ILE A O 1
ATOM 888 N N . PHE A 1 111 ? 7.587 -4.400 3.665 1.00 96.31 111 PHE A N 1
ATOM 889 C CA . PHE A 1 111 ? 8.743 -5.089 3.106 1.00 96.31 111 PHE A CA 1
ATOM 890 C C . PHE A 1 111 ? 8.800 -4.975 1.577 1.00 96.31 111 PHE A C 1
ATOM 892 O O . PHE A 1 111 ? 9.847 -4.608 1.048 1.00 96.31 111 PHE A O 1
ATOM 899 N N . LEU A 1 112 ? 7.700 -5.244 0.863 1.00 94.62 112 LEU A N 1
ATOM 900 C CA . LEU A 1 112 ? 7.658 -5.132 -0.601 1.00 94.62 112 LEU A CA 1
ATOM 901 C C . LEU A 1 112 ? 7.943 -3.701 -1.074 1.00 94.62 112 LEU A C 1
ATOM 903 O O . LEU A 1 112 ? 8.710 -3.503 -2.018 1.00 94.62 112 LEU A O 1
ATOM 907 N N . ILE A 1 113 ? 7.378 -2.707 -0.385 1.00 95.44 113 ILE A N 1
ATOM 908 C CA . ILE A 1 113 ? 7.619 -1.296 -0.674 1.00 95.44 113 ILE A CA 1
ATOM 909 C C . ILE A 1 113 ? 9.093 -0.955 -0.470 1.00 95.44 113 ILE A C 1
ATOM 911 O O . ILE A 1 113 ? 9.725 -0.375 -1.350 1.00 95.44 113 ILE A O 1
ATOM 915 N N . TRP A 1 114 ? 9.649 -1.320 0.684 1.00 95.44 114 TRP A N 1
ATOM 916 C CA . TRP A 1 114 ? 11.015 -0.959 1.042 1.00 95.44 114 TRP A CA 1
ATOM 917 C C . TRP A 1 114 ? 12.052 -1.659 0.164 1.00 95.44 114 TRP A C 1
ATOM 919 O O . TRP A 1 114 ? 13.031 -1.041 -0.241 1.00 95.44 114 TRP A O 1
ATOM 929 N N . LYS A 1 115 ? 11.825 -2.938 -0.153 1.00 94.75 115 LYS A N 1
ATOM 930 C CA . LYS A 1 115 ? 12.768 -3.754 -0.918 1.00 94.75 115 LYS A CA 1
ATOM 931 C C . LYS A 1 115 ? 12.735 -3.468 -2.419 1.00 94.75 115 LYS A C 1
ATOM 933 O O . LYS A 1 115 ? 13.791 -3.525 -3.041 1.00 94.75 115 LYS A O 1
ATOM 938 N N . TYR A 1 116 ? 11.557 -3.202 -2.987 1.00 94.00 116 TYR A N 1
ATOM 939 C CA . TYR A 1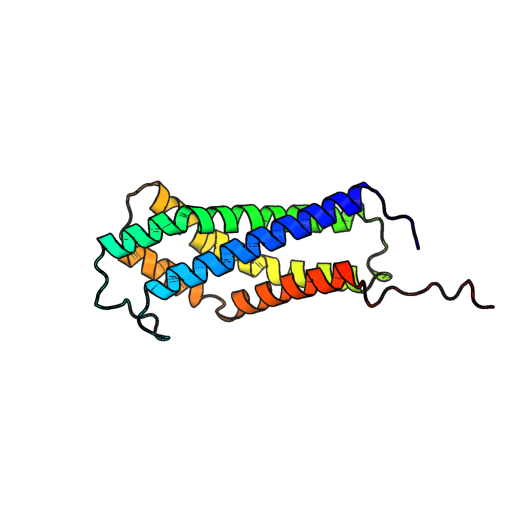 116 ? 11.379 -3.088 -4.438 1.00 94.00 116 TYR A CA 1
ATOM 940 C C . TYR A 1 116 ? 10.853 -1.718 -4.863 1.00 94.00 116 TYR A C 1
ATOM 942 O O . TYR A 1 116 ? 11.420 -1.099 -5.757 1.00 94.00 116 TYR A O 1
ATOM 950 N N . ASP A 1 117 ? 9.781 -1.216 -4.245 1.00 93.81 117 ASP A N 1
ATOM 951 C CA . ASP A 1 117 ? 9.094 -0.024 -4.766 1.00 93.81 117 ASP A CA 1
ATOM 952 C C . ASP A 1 117 ? 9.915 1.261 -4.612 1.00 93.81 117 ASP A C 1
ATOM 954 O O . ASP A 1 117 ? 9.892 2.101 -5.511 1.00 93.81 117 ASP A O 1
ATOM 958 N N . ILE A 1 118 ? 10.654 1.413 -3.509 1.00 94.44 118 ILE A N 1
ATOM 959 C CA . ILE A 1 118 ? 11.546 2.564 -3.297 1.00 94.44 118 ILE A CA 1
ATOM 960 C C . ILE A 1 118 ? 12.706 2.549 -4.297 1.00 94.44 118 ILE A C 1
ATOM 962 O O . ILE A 1 118 ? 13.011 3.588 -4.879 1.00 94.44 118 ILE A O 1
ATOM 966 N N . GLU A 1 119 ? 13.316 1.385 -4.519 1.00 91.94 119 GLU A N 1
ATOM 967 C CA . GLU A 1 119 ? 14.430 1.230 -5.458 1.00 91.94 119 GLU A CA 1
ATOM 968 C C . GLU A 1 119 ? 13.974 1.508 -6.896 1.00 91.94 119 GLU A C 1
ATOM 970 O O . GLU A 1 119 ? 14.568 2.334 -7.587 1.00 91.94 119 GLU A O 1
ATOM 975 N N . MET A 1 120 ? 12.841 0.927 -7.311 1.00 92.75 120 MET A N 1
ATOM 976 C CA . MET A 1 120 ? 12.242 1.225 -8.615 1.00 92.75 120 MET A CA 1
ATOM 977 C C . MET A 1 120 ? 11.940 2.721 -8.764 1.00 92.75 120 MET A C 1
ATOM 979 O O . MET A 1 120 ? 12.249 3.314 -9.794 1.00 92.75 120 MET A O 1
ATOM 983 N N . LEU A 1 121 ? 11.363 3.359 -7.740 1.00 94.44 121 LEU A N 1
ATOM 984 C CA . LEU A 1 121 ? 11.059 4.790 -7.781 1.00 94.44 121 LEU A CA 1
ATOM 985 C C . LEU A 1 121 ? 12.334 5.629 -7.939 1.00 94.44 121 LEU A C 1
ATOM 987 O O . LEU A 1 121 ? 12.350 6.565 -8.737 1.00 94.44 121 LEU A O 1
ATOM 991 N N . TYR A 1 122 ? 13.392 5.292 -7.200 1.00 93.12 122 TYR A N 1
ATOM 992 C CA . TYR A 1 122 ? 14.677 5.980 -7.270 1.00 93.12 122 TYR A CA 1
ATOM 993 C C . TYR A 1 122 ? 15.306 5.874 -8.664 1.00 93.12 122 TYR A C 1
ATOM 995 O O . TYR A 1 122 ? 15.692 6.893 -9.238 1.00 93.12 122 TYR A O 1
ATOM 1003 N N . GLN A 1 123 ? 15.335 4.669 -9.236 1.00 92.50 123 GLN A N 1
ATOM 1004 C CA . GLN A 1 123 ? 15.880 4.419 -10.571 1.00 92.50 123 GLN A CA 1
ATOM 1005 C C . GLN A 1 123 ? 15.101 5.155 -11.668 1.00 92.50 123 GLN A C 1
ATOM 1007 O O . GLN A 1 123 ? 15.695 5.765 -12.555 1.00 92.50 123 GLN A O 1
ATOM 1012 N N . ILE A 1 124 ? 13.766 5.177 -11.592 1.00 92.81 124 ILE A N 1
ATOM 1013 C CA . ILE A 1 124 ? 12.951 5.906 -12.574 1.00 92.81 124 ILE A CA 1
ATOM 1014 C C . ILE A 1 124 ? 13.187 7.421 -12.448 1.00 92.81 124 ILE A C 1
ATOM 1016 O O . ILE A 1 124 ? 13.341 8.105 -13.461 1.00 92.81 124 ILE A O 1
ATOM 1020 N N . LEU A 1 125 ? 13.266 7.958 -11.223 1.00 92.75 125 LEU A N 1
ATOM 1021 C CA . LEU A 1 125 ? 13.511 9.387 -10.979 1.00 92.75 125 LEU A CA 1
ATOM 1022 C C . LEU A 1 125 ? 14.905 9.842 -11.421 1.00 92.75 125 LEU A C 1
ATOM 1024 O O . LEU A 1 125 ? 15.044 10.949 -11.941 1.00 92.75 125 LEU A O 1
ATOM 1028 N N . SER A 1 126 ? 15.930 9.007 -11.246 1.00 89.75 126 SER A N 1
ATOM 1029 C CA . SER A 1 126 ? 17.291 9.319 -11.698 1.00 89.75 126 SER A CA 1
ATOM 1030 C C . SER A 1 126 ? 17.416 9.322 -13.226 1.00 89.75 126 SER A C 1
ATOM 1032 O O . SER A 1 126 ? 18.410 9.815 -13.757 1.00 89.75 126 SER A O 1
ATOM 1034 N N . SER A 1 127 ? 16.413 8.792 -13.943 1.00 83.75 127 SER A N 1
ATOM 1035 C CA . SER A 1 127 ? 16.407 8.588 -15.399 1.00 83.75 127 SER A CA 1
ATOM 1036 C C . SER A 1 127 ? 17.558 7.716 -15.921 1.00 83.75 127 SER A C 1
ATOM 1038 O O . SER A 1 127 ? 17.727 7.597 -17.137 1.00 83.75 127 SER A O 1
ATOM 1040 N N . GLN A 1 128 ? 18.323 7.092 -15.024 1.00 81.12 128 GLN A N 1
ATOM 1041 C CA . GLN A 1 128 ? 19.472 6.242 -15.308 1.00 81.12 128 GLN A CA 1
ATOM 1042 C C . GLN A 1 128 ? 19.135 4.825 -14.858 1.00 81.12 128 GLN A C 1
ATOM 1044 O O . GLN A 1 128 ? 19.467 4.424 -13.746 1.00 81.12 128 GLN A O 1
ATOM 1049 N N . PHE A 1 129 ? 18.429 4.089 -15.711 1.00 85.44 129 PHE A N 1
ATOM 1050 C CA . PHE A 1 129 ? 18.049 2.715 -15.420 1.00 85.44 129 PHE A CA 1
ATOM 1051 C C . PHE A 1 129 ? 18.085 1.852 -16.674 1.00 85.44 129 PHE A C 1
ATOM 1053 O O . PHE A 1 129 ? 17.727 2.306 -17.767 1.00 85.44 129 PHE A O 1
ATOM 1060 N N . ASP A 1 130 ? 18.488 0.598 -16.496 1.00 89.75 130 ASP A N 1
ATOM 1061 C CA . ASP A 1 130 ? 18.273 -0.439 -17.491 1.00 89.75 130 ASP A CA 1
ATOM 1062 C C . ASP A 1 130 ? 16.816 -0.914 -17.385 1.00 89.75 130 ASP A C 1
ATOM 1064 O O . ASP A 1 130 ? 16.315 -1.281 -16.320 1.00 89.75 130 ASP A O 1
ATOM 1068 N N . SER A 1 131 ? 16.101 -0.859 -18.508 1.00 88.81 131 SER A N 1
ATOM 1069 C CA . SER A 1 131 ? 14.682 -1.217 -18.550 1.00 88.81 131 SER A CA 1
ATOM 1070 C C . SER A 1 131 ? 14.446 -2.697 -18.249 1.00 88.81 131 SER A C 1
ATOM 1072 O O . SER A 1 131 ? 13.436 -3.031 -17.637 1.00 88.81 131 SER A O 1
ATOM 1074 N N . LEU A 1 132 ? 15.366 -3.581 -18.639 1.00 88.88 132 LEU A N 1
ATOM 1075 C CA . LEU A 1 132 ? 15.273 -5.015 -18.369 1.00 88.88 132 LEU A CA 1
ATOM 1076 C C . LEU A 1 132 ? 15.596 -5.326 -16.905 1.00 88.88 132 LEU A C 1
ATOM 1078 O O . LEU A 1 132 ? 14.951 -6.186 -16.304 1.00 88.88 132 LEU A O 1
ATOM 1082 N N . GLU A 1 133 ? 16.532 -4.588 -16.309 1.00 90.38 133 GLU A N 1
ATOM 1083 C CA . GLU A 1 133 ? 16.828 -4.694 -14.880 1.00 90.38 133 GLU A CA 1
ATOM 1084 C C . GLU A 1 133 ? 15.607 -4.300 -14.033 1.00 90.38 133 GLU A C 1
ATOM 1086 O O . GLU A 1 133 ? 15.190 -5.060 -13.157 1.00 90.38 133 GLU A O 1
ATOM 1091 N N . LEU A 1 134 ? 14.938 -3.186 -14.348 1.00 90.75 134 LEU A N 1
ATOM 1092 C CA . LEU A 1 134 ? 13.692 -2.800 -13.673 1.00 90.75 134 LEU A CA 1
ATOM 1093 C C . LEU A 1 134 ? 12.564 -3.827 -13.847 1.00 90.75 134 LEU A C 1
ATOM 1095 O O . LEU A 1 134 ? 11.797 -4.065 -12.909 1.00 90.75 134 LEU A O 1
ATOM 1099 N N . VAL A 1 135 ? 12.454 -4.460 -15.022 1.00 91.88 135 VAL A N 1
ATOM 1100 C CA . VAL A 1 135 ? 11.514 -5.577 -15.215 1.00 91.88 135 VAL A CA 1
ATOM 1101 C C . VAL A 1 135 ? 11.855 -6.724 -14.268 1.00 91.88 135 VAL A C 1
ATOM 1103 O O . VAL A 1 135 ? 10.948 -7.257 -13.629 1.00 91.88 135 VAL A O 1
ATOM 1106 N N . SER A 1 136 ? 13.135 -7.072 -14.119 1.00 90.94 136 SER A N 1
ATOM 1107 C CA . SER A 1 136 ? 13.557 -8.137 -13.202 1.00 90.94 136 SER A CA 1
ATOM 1108 C C . SER A 1 136 ? 13.199 -7.827 -11.743 1.00 90.94 136 SER A C 1
ATOM 1110 O O . SER A 1 136 ? 12.592 -8.669 -11.082 1.00 90.94 136 SER A O 1
ATOM 1112 N N . PHE A 1 137 ? 13.409 -6.586 -11.281 1.00 90.69 137 PHE A N 1
ATOM 1113 C CA . PHE A 1 137 ? 12.975 -6.140 -9.952 1.00 90.69 137 PHE A CA 1
ATOM 1114 C C . PHE A 1 137 ? 11.468 -6.296 -9.748 1.00 90.69 137 PHE A C 1
ATOM 1116 O O . PHE A 1 137 ? 11.012 -6.720 -8.683 1.00 90.69 137 PHE A O 1
ATOM 1123 N N . TYR A 1 138 ? 10.674 -5.961 -10.765 1.00 90.00 138 TYR A N 1
ATOM 1124 C CA . TYR A 1 138 ? 9.228 -6.099 -10.676 1.00 90.00 138 TYR A CA 1
ATOM 1125 C C . TYR A 1 138 ? 8.770 -7.565 -10.689 1.00 90.00 138 TYR A C 1
ATOM 1127 O O . TYR A 1 138 ? 7.867 -7.935 -9.936 1.00 90.00 138 TYR A O 1
ATOM 1135 N N . ILE A 1 139 ? 9.404 -8.419 -11.496 1.00 91.81 139 ILE A N 1
ATOM 1136 C CA . ILE A 1 139 ? 9.155 -9.866 -11.487 1.00 91.81 139 ILE A CA 1
ATOM 1137 C C . ILE A 1 139 ? 9.462 -10.442 -10.101 1.00 91.81 139 ILE A C 1
ATOM 1139 O O . ILE A 1 139 ? 8.645 -11.187 -9.552 1.00 91.81 139 ILE A O 1
ATOM 1143 N N . ASP A 1 140 ? 10.595 -10.067 -9.507 1.00 92.75 140 ASP A N 1
ATOM 1144 C CA . ASP A 1 140 ? 10.979 -10.503 -8.164 1.00 92.75 140 ASP A CA 1
ATOM 1145 C C . ASP A 1 140 ? 9.974 -10.030 -7.113 1.00 92.75 140 ASP A C 1
ATOM 1147 O O . ASP A 1 140 ? 9.573 -10.809 -6.247 1.00 92.75 140 ASP A O 1
ATOM 1151 N N . ARG A 1 141 ? 9.469 -8.797 -7.239 1.00 91.50 141 ARG A N 1
ATOM 1152 C CA . ARG A 1 141 ? 8.379 -8.282 -6.402 1.00 91.50 141 ARG A CA 1
ATOM 1153 C C . ARG A 1 141 ? 7.102 -9.116 -6.524 1.00 91.50 141 ARG A C 1
ATOM 1155 O O . ARG A 1 141 ? 6.465 -9.362 -5.507 1.00 91.50 141 ARG A O 1
ATOM 1162 N N . ILE A 1 142 ? 6.695 -9.524 -7.732 1.00 89.00 142 ILE A N 1
ATOM 1163 C CA . ILE A 1 142 ? 5.501 -10.371 -7.927 1.00 89.00 142 ILE A CA 1
ATOM 1164 C C . ILE A 1 142 ? 5.710 -11.753 -7.306 1.00 89.00 142 ILE A C 1
ATOM 1166 O O . ILE A 1 142 ? 4.802 -12.297 -6.677 1.00 89.00 142 ILE A O 1
ATOM 1170 N N . LYS A 1 143 ? 6.889 -12.347 -7.505 1.00 89.75 143 LYS A N 1
ATOM 1171 C CA . LYS A 1 143 ? 7.210 -13.684 -6.992 1.00 89.75 143 LYS A CA 1
ATOM 1172 C C . LYS A 1 143 ? 7.318 -13.684 -5.468 1.00 89.75 143 LYS A C 1
ATOM 1174 O O . LYS A 1 143 ? 6.891 -14.641 -4.818 1.00 89.75 143 LYS A O 1
ATOM 1179 N N . MET A 1 144 ? 7.846 -12.607 -4.892 1.00 90.19 144 MET A N 1
ATOM 1180 C CA . MET A 1 144 ? 7.968 -12.439 -3.452 1.00 90.19 144 MET A CA 1
ATOM 1181 C C . MET A 1 144 ? 6.587 -12.255 -2.820 1.00 90.19 144 MET A C 1
ATOM 1183 O O . MET A 1 144 ? 5.919 -11.248 -3.025 1.00 90.19 144 MET A O 1
ATOM 1187 N N . PHE A 1 145 ? 6.165 -13.227 -2.012 1.00 84.75 145 PHE A N 1
ATOM 1188 C CA . PHE A 1 145 ? 4.841 -13.230 -1.386 1.00 84.75 145 PHE A CA 1
ATOM 1189 C C . PHE A 1 145 ? 3.687 -13.085 -2.394 1.00 84.75 145 PHE A C 1
ATOM 1191 O O . PHE A 1 145 ? 2.758 -12.315 -2.168 1.00 84.75 145 PHE A O 1
ATOM 1198 N N . SER A 1 146 ? 3.719 -13.854 -3.482 1.00 82.81 146 SER A N 1
ATOM 1199 C CA . SER A 1 146 ? 2.781 -13.756 -4.614 1.00 82.81 146 SER A CA 1
ATOM 1200 C C . SER A 1 146 ? 1.285 -13.692 -4.261 1.00 82.81 146 SER A C 1
ATOM 1202 O O . SER A 1 146 ? 0.509 -13.066 -4.982 1.00 82.81 146 SER A O 1
ATOM 1204 N N . PHE A 1 147 ? 0.856 -14.281 -3.140 1.00 86.94 147 PHE A N 1
ATOM 1205 C CA . PHE A 1 147 ? -0.537 -14.226 -2.681 1.00 86.94 147 PHE A CA 1
ATOM 1206 C C . PHE A 1 147 ? -0.878 -12.996 -1.815 1.00 86.94 147 PHE A C 1
ATOM 1208 O O . PHE A 1 147 ? -2.052 -12.650 -1.671 1.00 86.94 147 PHE A O 1
ATOM 1215 N N . MET A 1 148 ? 0.115 -12.314 -1.236 1.00 89.69 148 MET A N 1
ATOM 1216 C CA . MET A 1 148 ? -0.098 -11.186 -0.319 1.00 89.69 148 MET A CA 1
ATOM 1217 C C . MET A 1 148 ? -0.771 -9.966 -0.955 1.00 89.69 148 MET A C 1
ATOM 1219 O O . MET A 1 148 ? -1.646 -9.399 -0.297 1.00 89.69 148 MET A O 1
ATOM 1223 N N . PRO A 1 149 ? -0.470 -9.578 -2.212 1.00 87.31 149 PRO A N 1
ATOM 1224 C CA . PRO A 1 149 ? -1.229 -8.545 -2.914 1.00 87.31 149 PRO A CA 1
ATOM 1225 C C . PRO A 1 149 ? -2.746 -8.776 -2.865 1.00 87.31 149 PRO A C 1
ATOM 1227 O O . PRO A 1 149 ? -3.510 -7.871 -2.528 1.00 87.31 149 PRO A O 1
ATOM 1230 N N . PHE A 1 150 ? -3.184 -10.014 -3.114 1.00 89.25 150 PHE A N 1
ATOM 1231 C CA . PHE A 1 150 ? -4.598 -10.388 -3.064 1.00 89.25 150 PHE A CA 1
ATOM 1232 C C . PHE A 1 150 ? -5.157 -10.320 -1.641 1.00 89.25 150 PHE A C 1
ATOM 1234 O O . PHE A 1 150 ? -6.218 -9.733 -1.425 1.00 89.25 150 PHE A O 1
ATOM 1241 N N . VAL A 1 151 ? -4.433 -10.870 -0.660 1.00 93.19 151 VAL A N 1
ATOM 1242 C CA . VAL A 1 151 ? -4.836 -10.832 0.757 1.00 93.19 151 VAL A CA 1
ATOM 1243 C C . VAL A 1 151 ? -5.022 -9.398 1.240 1.00 93.19 151 VAL A C 1
ATOM 1245 O O . VAL A 1 151 ? -5.973 -9.114 1.968 1.00 93.19 151 VAL A O 1
ATOM 1248 N N . MET A 1 152 ? -4.168 -8.471 0.816 1.00 91.44 152 MET A N 1
ATOM 1249 C CA . MET A 1 152 ? -4.304 -7.072 1.202 1.00 91.44 152 MET A CA 1
ATOM 1250 C C . MET A 1 152 ? -5.484 -6.370 0.558 1.00 91.44 152 MET A C 1
ATOM 1252 O O . MET A 1 152 ? -6.203 -5.662 1.256 1.00 91.44 152 MET A O 1
ATOM 1256 N N . VAL A 1 153 ? -5.720 -6.573 -0.740 1.00 92.31 153 VAL A N 1
ATOM 1257 C CA . VAL A 1 153 ? -6.906 -6.012 -1.403 1.00 92.31 153 VAL A CA 1
ATOM 1258 C C . VAL A 1 153 ? -8.173 -6.486 -0.687 1.00 92.31 153 VAL A C 1
ATOM 1260 O O . VAL A 1 153 ? -9.023 -5.671 -0.327 1.00 92.31 153 VAL A O 1
ATOM 1263 N N . LEU A 1 154 ? -8.259 -7.784 -0.378 1.00 94.31 154 LEU A N 1
ATOM 1264 C CA . LEU A 1 154 ? -9.371 -8.349 0.391 1.00 94.31 154 LEU A CA 1
ATOM 1265 C C . LEU A 1 154 ? -9.445 -7.787 1.815 1.00 94.31 154 LEU A C 1
ATOM 1267 O O . LEU A 1 154 ? -10.540 -7.518 2.311 1.00 94.31 154 LEU A O 1
ATOM 1271 N N . THR A 1 155 ? -8.302 -7.563 2.461 1.00 94.31 155 THR A N 1
ATOM 1272 C CA . THR A 1 155 ? -8.228 -6.944 3.791 1.00 94.31 155 THR A CA 1
ATOM 1273 C C . THR A 1 155 ? -8.800 -5.533 3.770 1.00 94.31 155 THR A C 1
ATOM 1275 O O . THR A 1 155 ? -9.667 -5.224 4.582 1.00 94.31 155 THR A O 1
ATOM 1278 N N . ILE A 1 156 ? -8.400 -4.695 2.811 1.00 93.62 156 ILE A N 1
ATOM 1279 C CA . ILE A 1 156 ? -8.918 -3.329 2.672 1.00 93.62 156 ILE A CA 1
ATOM 1280 C C . ILE A 1 156 ? -10.427 -3.326 2.390 1.00 93.62 156 ILE A C 1
ATOM 1282 O O . ILE A 1 156 ? -11.167 -2.578 3.032 1.00 93.62 156 ILE A O 1
ATOM 1286 N N . ILE A 1 157 ? -10.913 -4.196 1.499 1.00 93.88 157 ILE A N 1
ATOM 1287 C CA . ILE A 1 157 ? -12.355 -4.342 1.229 1.00 93.88 157 ILE A CA 1
ATOM 1288 C C . ILE A 1 157 ? -13.108 -4.755 2.503 1.00 93.88 157 ILE A C 1
ATOM 1290 O O . ILE A 1 157 ? -14.148 -4.182 2.837 1.00 93.88 157 ILE A O 1
ATOM 1294 N N . THR A 1 158 ? -12.559 -5.708 3.257 1.00 94.06 158 THR A N 1
ATOM 1295 C CA . THR A 1 158 ? -13.145 -6.180 4.518 1.00 94.06 158 THR A CA 1
ATOM 1296 C C . THR A 1 158 ? -13.170 -5.074 5.572 1.00 94.06 158 THR A C 1
ATOM 1298 O O . THR A 1 158 ? -14.176 -4.917 6.263 1.00 94.06 158 THR A O 1
ATOM 1301 N N . LEU A 1 159 ? -12.118 -4.254 5.668 1.00 93.88 159 LEU A N 1
ATOM 1302 C CA . LEU A 1 159 ? -12.064 -3.109 6.583 1.00 93.88 159 LEU A CA 1
ATOM 1303 C C . LEU A 1 159 ? -13.181 -2.101 6.311 1.00 93.88 159 LEU A C 1
ATOM 1305 O O . LEU A 1 159 ? -13.805 -1.629 7.262 1.00 93.88 159 LEU A O 1
ATOM 1309 N N . PHE A 1 160 ? -13.478 -1.806 5.040 1.00 92.06 160 PHE A N 1
ATOM 1310 C CA . PHE A 1 160 ? -14.621 -0.957 4.697 1.00 92.06 160 PHE A CA 1
ATOM 1311 C C . PHE A 1 160 ? -15.930 -1.548 5.227 1.00 92.06 160 PHE A C 1
ATOM 1313 O O . PHE A 1 160 ? -16.698 -0.845 5.886 1.00 92.06 160 PHE A O 1
ATOM 1320 N N . GLY A 1 161 ? -16.152 -2.849 5.020 1.00 89.62 161 GLY A N 1
ATOM 1321 C CA . GLY A 1 161 ? -17.315 -3.552 5.564 1.00 89.62 161 GLY A CA 1
ATOM 1322 C C . GLY A 1 161 ? -17.393 -3.476 7.093 1.00 89.62 161 GLY A C 1
ATOM 1323 O O . GLY A 1 161 ? -18.436 -3.122 7.643 1.00 89.62 161 GLY A O 1
ATOM 1324 N N . LEU A 1 162 ? -16.284 -3.735 7.791 1.00 89.38 162 LEU A N 1
ATOM 1325 C CA . LEU A 1 162 ? -16.218 -3.689 9.255 1.00 89.38 162 LEU A CA 1
ATOM 1326 C C . LEU A 1 162 ? -16.501 -2.288 9.811 1.00 89.38 162 LEU A C 1
ATOM 1328 O O . LEU A 1 162 ? -17.198 -2.163 10.816 1.00 89.38 162 LEU A O 1
ATOM 1332 N N . PHE A 1 163 ? -16.017 -1.229 9.163 1.00 87.50 163 PHE A N 1
ATOM 1333 C CA . PHE A 1 163 ? -16.254 0.146 9.613 1.00 87.50 16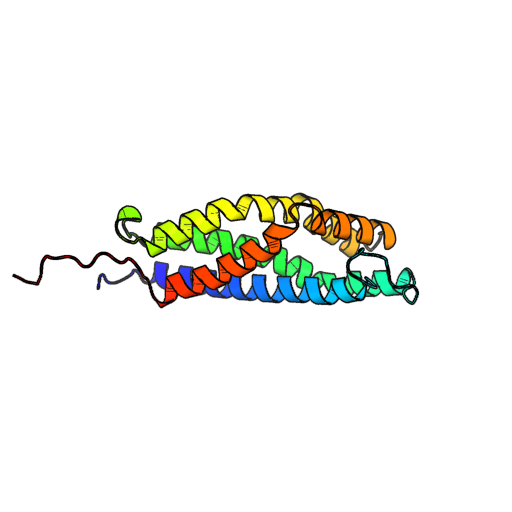3 PHE A CA 1
ATOM 1334 C C . PHE A 1 163 ? -17.681 0.643 9.359 1.00 87.50 163 PHE A C 1
ATOM 1336 O O . PHE A 1 163 ? -18.194 1.430 10.166 1.00 87.50 163 PHE A O 1
ATOM 1343 N N . ILE A 1 164 ? -18.316 0.179 8.276 1.00 86.00 164 ILE A N 1
ATOM 1344 C CA . ILE A 1 164 ? -19.695 0.531 7.912 1.00 86.00 164 ILE A CA 1
ATOM 1345 C C . ILE A 1 164 ? -20.694 -0.249 8.769 1.00 86.00 164 ILE A C 1
ATOM 1347 O O . ILE A 1 164 ? -21.528 0.357 9.440 1.00 86.00 164 ILE A O 1
ATOM 1351 N N . PHE A 1 165 ? -20.605 -1.581 8.768 1.00 85.75 165 PHE A N 1
ATOM 1352 C CA . PHE A 1 165 ? -21.597 -2.445 9.412 1.00 85.75 165 PHE A CA 1
ATOM 1353 C C . PHE A 1 165 ? -21.342 -2.654 10.901 1.00 85.75 165 PHE A C 1
ATOM 1355 O O . PHE A 1 165 ? -22.285 -2.926 11.640 1.00 85.75 165 PHE A O 1
ATOM 1362 N N . ARG A 1 166 ? -20.082 -2.532 11.341 1.00 84.75 166 ARG A N 1
ATOM 1363 C CA . ARG A 1 166 ? -19.656 -2.731 12.737 1.00 84.75 166 ARG A CA 1
ATOM 1364 C C . ARG A 1 166 ? -20.221 -4.014 13.358 1.00 84.75 166 ARG A C 1
ATOM 1366 O O . ARG A 1 166 ? -20.828 -3.963 14.431 1.00 84.75 166 ARG A O 1
ATOM 1373 N N . PRO A 1 167 ? -20.040 -5.175 12.702 1.00 78.31 167 PRO A N 1
ATOM 1374 C CA . PRO A 1 167 ? -20.502 -6.436 13.263 1.00 78.31 167 PRO A CA 1
ATOM 1375 C C . PRO A 1 167 ? -19.792 -6.709 14.600 1.00 78.31 167 PRO A C 1
ATOM 1377 O O . PRO A 1 167 ? -18.712 -6.185 14.866 1.00 78.31 167 PRO A O 1
ATOM 1380 N N . PHE A 1 168 ? -20.374 -7.544 15.460 1.00 74.69 168 PHE A N 1
ATOM 1381 C CA . PHE A 1 168 ? -19.758 -7.925 16.745 1.00 74.69 168 PHE A CA 1
ATOM 1382 C C . PHE A 1 168 ? -19.593 -6.775 17.757 1.00 74.69 168 PHE A C 1
ATOM 1384 O O . PHE A 1 168 ? -18.720 -6.817 18.627 1.00 74.69 168 PHE A O 1
ATOM 1391 N N . GLU A 1 169 ? -20.417 -5.732 17.660 1.00 78.25 169 GLU A N 1
ATOM 1392 C CA . GLU A 1 169 ? -20.610 -4.802 18.770 1.00 78.25 169 GLU A CA 1
ATOM 1393 C C . GLU A 1 169 ? -21.461 -5.500 19.841 1.00 78.25 169 GLU A C 1
ATOM 1395 O O . GLU A 1 169 ? -22.620 -5.838 19.595 1.00 78.25 169 GLU A O 1
ATOM 1400 N N . MET A 1 170 ? -20.882 -5.760 21.020 1.00 66.19 170 MET A N 1
ATOM 1401 C CA . MET A 1 170 ? -21.654 -6.298 22.142 1.00 66.19 170 MET A CA 1
ATOM 1402 C C . MET A 1 170 ? -22.720 -5.266 22.527 1.00 66.19 170 MET A C 1
ATOM 1404 O O . MET A 1 170 ? -22.390 -4.148 22.932 1.00 66.19 170 MET A O 1
ATOM 1408 N N . LYS A 1 171 ? -24.003 -5.624 22.400 1.00 64.19 171 LYS A N 1
ATOM 1409 C CA . LYS A 1 171 ? -25.079 -4.844 23.019 1.00 64.19 171 LYS A CA 1
ATOM 1410 C C . LYS A 1 171 ? -24.914 -4.951 24.535 1.00 64.19 171 LYS A C 1
ATOM 1412 O O . LYS A 1 171 ? -24.651 -6.025 25.062 1.00 64.19 171 LYS A O 1
ATOM 1417 N N . ASN A 1 172 ? -25.029 -3.826 25.235 1.00 54.09 172 ASN A N 1
ATOM 1418 C CA . ASN A 1 172 ? -25.162 -3.867 26.686 1.00 54.09 172 ASN A CA 1
ATOM 1419 C C . ASN A 1 172 ? -26.527 -4.494 27.005 1.00 54.09 172 ASN A C 1
ATOM 1421 O O . ASN A 1 172 ? -27.542 -3.839 26.776 1.00 54.09 172 ASN A O 1
ATOM 1425 N N . ASP A 1 173 ? -26.545 -5.693 27.585 1.00 49.28 173 ASP A N 1
ATOM 1426 C CA . ASP A 1 173 ? -27.741 -6.364 28.133 1.00 49.28 173 ASP A CA 1
ATOM 1427 C C . ASP A 1 173 ? -28.293 -5.668 29.400 1.00 49.28 173 ASP A C 1
ATOM 1429 O O . ASP A 1 173 ? -28.796 -6.307 30.314 1.00 49.28 173 ASP A O 1
ATOM 1433 N N . GLN A 1 174 ? -28.166 -4.341 29.513 1.00 46.28 174 GLN A N 1
ATOM 1434 C CA . GLN A 1 174 ? -28.557 -3.589 30.716 1.00 46.28 174 GLN A CA 1
ATOM 1435 C C . GLN A 1 174 ? -29.824 -2.740 30.553 1.00 46.28 174 GLN A C 1
ATOM 1437 O O . GLN A 1 174 ? -30.165 -2.020 31.481 1.00 46.28 174 GLN A O 1
ATOM 1442 N N . ASN A 1 175 ? -30.539 -2.838 29.426 1.00 41.72 175 ASN A N 1
ATOM 1443 C CA . ASN A 1 175 ? -31.803 -2.114 29.208 1.00 41.72 175 ASN A CA 1
ATOM 1444 C C . ASN A 1 175 ? -32.991 -3.019 28.810 1.00 41.72 175 ASN A C 1
ATOM 1446 O O . ASN A 1 175 ? -34.008 -2.505 28.355 1.00 41.72 175 ASN A O 1
ATOM 1450 N N . GLU A 1 176 ? -32.884 -4.339 28.976 1.00 41.22 176 GLU A N 1
ATOM 1451 C CA . GLU A 1 176 ? -34.001 -5.280 28.792 1.00 41.22 176 GLU A CA 1
ATOM 1452 C C . GLU A 1 176 ? -34.183 -6.124 30.064 1.00 41.22 176 GLU A C 1
ATOM 1454 O O . GLU A 1 176 ? -33.899 -7.318 30.084 1.00 41.22 176 GLU A O 1
ATOM 1459 N N . ALA A 1 177 ? -34.603 -5.472 31.151 1.00 36.06 177 ALA A N 1
ATOM 1460 C CA . ALA A 1 177 ? -35.231 -6.100 32.315 1.00 36.06 177 ALA A CA 1
ATOM 1461 C C . ALA A 1 177 ? -36.133 -5.080 33.018 1.00 36.06 177 ALA A C 1
ATOM 1463 O O . ALA A 1 177 ? -35.649 -3.947 33.254 1.00 36.06 177 ALA A O 1
#

pLDDT: mean 88.13, std 11.2, range [36.06, 98.0]

Radius of gyration: 19.98 Å; chains: 1; bounding box: 55×31×62 Å